Protein AF-A0AAN5D2H1-F1 (afdb_monomer_lite)

Radius of gyration: 11.51 Å; chains: 1; bounding box: 40×24×23 Å

pLDDT: mean 76.45, std 10.65, range [41.97, 88.44]

Sequence (63 aa):
MKGVFYSNTDLLRMADKYNLHGLLEHCLSKLKTTKDFKEIQESSIFGDLSPETVRLLFTRHLN

Organism: NCBI:txid1317129

Secondary structure (DSSP, 8-state):
-------HHHHHHHHHHTT-HHHHHHHHHH--SHHHHHHHHHSGGGGGS-HHHHHHHHHHH--

Structure (mmCIF, N/CA/C/O backbone):
data_AF-A0AAN5D2H1-F1
#
_entry.id   AF-A0AAN5D2H1-F1
#
loop_
_atom_site.group_PDB
_atom_site.id
_atom_site.type_symbol
_atom_site.label_atom_id
_atom_site.label_alt_id
_atom_site.label_comp_id
_atom_site.label_asym_id
_atom_site.label_entity_id
_atom_site.label_seq_id
_atom_site.pdbx_PDB_ins_code
_atom_site.Cartn_x
_atom_site.Cartn_y
_atom_site.Cartn_z
_atom_site.occupancy
_atom_site.B_iso_or_equiv
_atom_site.auth_seq_id
_atom_site.auth_comp_id
_atom_site.auth_asym_id
_atom_site.auth_atom_id
_atom_site.pdbx_PDB_model_num
ATOM 1 N N . MET A 1 1 ? 25.468 -17.293 -2.075 1.00 41.97 1 MET A N 1
ATOM 2 C CA . MET A 1 1 ? 24.654 -16.097 -2.385 1.00 41.97 1 MET A CA 1
ATOM 3 C C . MET A 1 1 ? 23.756 -15.849 -1.184 1.00 41.97 1 MET A C 1
ATOM 5 O O . MET A 1 1 ? 22.990 -16.739 -0.845 1.00 41.97 1 MET A O 1
ATOM 9 N N . LYS A 1 2 ? 23.931 -14.739 -0.452 1.00 44.59 2 LYS A N 1
ATOM 10 C CA . LYS A 1 2 ? 23.050 -14.413 0.681 1.00 44.59 2 LYS A CA 1
ATOM 11 C C . LYS A 1 2 ? 21.680 -14.071 0.097 1.00 44.59 2 LYS A C 1
ATOM 13 O O . LYS A 1 2 ? 21.574 -13.082 -0.620 1.00 44.59 2 LYS A O 1
ATOM 18 N N . GLY A 1 3 ? 20.681 -14.922 0.327 1.00 51.97 3 GLY A N 1
ATOM 19 C CA . GLY A 1 3 ? 19.302 -14.623 -0.042 1.00 51.97 3 GLY A CA 1
ATOM 20 C C . GLY A 1 3 ? 18.880 -13.364 0.699 1.00 51.97 3 GLY A C 1
ATOM 21 O O . GLY A 1 3 ? 18.842 -13.358 1.928 1.00 51.97 3 GLY A O 1
ATOM 22 N N . VAL A 1 4 ? 18.663 -12.277 -0.034 1.00 59.03 4 VAL A N 1
ATOM 23 C CA . VAL A 1 4 ? 18.089 -11.063 0.539 1.00 59.03 4 VAL A CA 1
ATOM 24 C C . VAL A 1 4 ? 16.631 -11.401 0.818 1.00 59.03 4 VAL A C 1
ATOM 26 O O . VAL A 1 4 ? 15.844 -11.590 -0.107 1.00 59.03 4 VAL A O 1
ATOM 29 N N . PHE A 1 5 ? 16.294 -11.584 2.091 1.00 56.88 5 PHE A N 1
ATOM 30 C CA . PHE A 1 5 ? 14.909 -11.735 2.510 1.00 56.88 5 PHE A CA 1
ATOM 31 C C . PHE A 1 5 ? 14.262 -10.356 2.424 1.00 56.88 5 PHE A C 1
ATOM 33 O O . PHE A 1 5 ? 14.562 -9.481 3.230 1.00 56.88 5 PHE A O 1
ATOM 40 N N . TYR A 1 6 ? 13.433 -10.152 1.403 1.00 63.75 6 TYR A N 1
ATOM 41 C CA . TYR A 1 6 ? 12.627 -8.945 1.279 1.00 63.75 6 TYR A CA 1
ATOM 42 C C . TYR A 1 6 ? 11.388 -9.090 2.153 1.00 63.75 6 TYR A C 1
ATOM 44 O O . TYR A 1 6 ? 10.655 -10.077 2.049 1.00 63.75 6 TYR A O 1
ATOM 52 N N . SER A 1 7 ? 11.159 -8.103 3.012 1.00 72.62 7 SER A N 1
ATOM 53 C CA . SER A 1 7 ? 9.943 -8.018 3.812 1.00 72.62 7 SER A CA 1
ATOM 54 C C . SER A 1 7 ? 8.748 -7.769 2.881 1.00 72.62 7 SER A C 1
ATOM 56 O O . SER A 1 7 ? 8.904 -7.219 1.788 1.00 72.62 7 SER A O 1
ATOM 58 N N . ASN A 1 8 ? 7.527 -8.132 3.291 1.00 73.62 8 ASN A N 1
ATOM 59 C CA . ASN A 1 8 ? 6.329 -7.853 2.477 1.00 73.62 8 ASN A CA 1
ATOM 60 C C . ASN A 1 8 ? 6.167 -6.346 2.182 1.00 73.62 8 ASN A C 1
ATOM 62 O O . ASN A 1 8 ? 5.655 -5.973 1.128 1.00 73.62 8 ASN A O 1
ATOM 66 N N . THR A 1 9 ? 6.650 -5.495 3.088 1.00 77.31 9 THR A N 1
ATOM 67 C CA . THR A 1 9 ? 6.744 -4.037 2.950 1.00 77.31 9 THR A CA 1
ATOM 68 C C . THR A 1 9 ? 7.726 -3.618 1.850 1.00 77.31 9 THR A C 1
ATOM 70 O O . THR A 1 9 ? 7.386 -2.800 0.997 1.00 77.31 9 THR A O 1
ATOM 73 N N . ASP A 1 10 ? 8.910 -4.227 1.788 1.00 81.25 10 ASP A N 1
ATOM 74 C CA . ASP A 1 10 ? 9.901 -3.956 0.738 1.00 81.25 10 ASP A CA 1
ATOM 75 C C . ASP A 1 10 ? 9.377 -4.353 -0.648 1.00 81.25 10 ASP A C 1
ATOM 77 O O . ASP A 1 10 ? 9.565 -3.628 -1.627 1.00 81.25 10 ASP A O 1
ATOM 81 N N . LEU A 1 11 ? 8.669 -5.485 -0.723 1.00 82.25 11 LEU A N 1
ATOM 82 C CA . LEU A 1 11 ? 8.005 -5.939 -1.945 1.00 82.25 11 LEU A CA 1
ATOM 83 C C . LEU A 1 11 ? 6.904 -4.970 -2.383 1.00 82.25 11 LEU A C 1
ATOM 85 O O . LEU A 1 11 ? 6.806 -4.680 -3.572 1.00 82.25 11 LEU A O 1
ATOM 89 N N . LEU A 1 12 ? 6.124 -4.430 -1.442 1.00 82.69 12 LEU A N 1
ATOM 90 C CA . LEU A 1 12 ? 5.098 -3.426 -1.722 1.00 82.69 12 LEU A CA 1
ATOM 91 C C . LEU A 1 12 ? 5.720 -2.137 -2.278 1.00 82.69 12 LEU A C 1
ATOM 93 O O . LEU A 1 12 ? 5.274 -1.633 -3.305 1.00 82.69 12 LEU A O 1
ATOM 97 N N . ARG A 1 13 ? 6.795 -1.647 -1.648 1.00 84.25 13 ARG A N 1
ATOM 98 C CA . ARG A 1 13 ? 7.532 -0.464 -2.112 1.00 84.25 13 ARG A CA 1
ATOM 99 C C . ARG A 1 13 ? 8.098 -0.665 -3.516 1.00 84.25 13 ARG A C 1
ATOM 101 O O . ARG A 1 13 ? 8.042 0.239 -4.341 1.00 84.25 13 ARG A O 1
ATOM 108 N N . MET A 1 14 ? 8.664 -1.837 -3.794 1.00 84.31 14 MET A N 1
ATOM 109 C CA . MET A 1 14 ? 9.176 -2.172 -5.125 1.00 84.31 14 MET A CA 1
ATOM 110 C C . MET A 1 14 ? 8.040 -2.278 -6.143 1.00 84.31 14 MET A C 1
ATOM 112 O O . MET A 1 14 ? 8.173 -1.779 -7.258 1.00 84.31 14 MET A O 1
ATOM 116 N N . ALA A 1 15 ? 6.922 -2.897 -5.764 1.00 87.44 15 ALA A N 1
ATOM 117 C CA . ALA A 1 15 ? 5.766 -3.033 -6.634 1.00 87.44 15 ALA A CA 1
ATOM 118 C C . ALA A 1 15 ? 5.201 -1.670 -7.041 1.00 87.44 15 ALA A C 1
ATOM 120 O O . ALA A 1 15 ? 4.945 -1.457 -8.223 1.00 87.44 15 ALA A O 1
ATOM 121 N N . ASP A 1 16 ? 5.091 -0.746 -6.087 1.00 86.31 16 ASP A N 1
ATOM 122 C CA . ASP A 1 16 ? 4.689 0.638 -6.331 1.00 86.31 16 ASP A CA 1
ATOM 123 C C . ASP A 1 16 ? 5.717 1.374 -7.207 1.00 86.31 16 ASP A C 1
ATOM 125 O O . ASP A 1 16 ? 5.390 1.865 -8.284 1.00 86.31 16 ASP A O 1
ATOM 129 N N . LYS A 1 17 ? 7.000 1.344 -6.823 1.00 87.44 17 LYS A N 1
ATOM 130 C CA . LYS A 1 17 ? 8.082 2.042 -7.538 1.00 87.44 17 LYS A CA 1
ATOM 131 C C . LYS A 1 17 ? 8.241 1.610 -8.999 1.00 87.44 17 LYS A C 1
ATOM 133 O O . LYS A 1 17 ? 8.605 2.429 -9.841 1.00 87.44 17 LYS A O 1
ATOM 138 N N . TYR A 1 18 ? 8.021 0.331 -9.296 1.00 88.44 18 TYR A N 1
ATOM 139 C CA . TYR A 1 18 ? 8.159 -0.232 -10.641 1.00 88.44 18 TYR A CA 1
ATOM 140 C C . TYR A 1 18 ? 6.810 -0.458 -11.347 1.00 88.44 18 TYR A C 1
ATOM 142 O O . TYR A 1 18 ? 6.791 -1.076 -12.410 1.00 88.44 18 TYR A O 1
ATOM 150 N N . ASN A 1 19 ? 5.692 0.031 -10.792 1.00 84.06 19 ASN A N 1
ATOM 151 C CA . ASN A 1 19 ? 4.335 -0.152 -11.331 1.00 84.06 19 ASN A CA 1
ATOM 152 C C . ASN A 1 19 ? 3.959 -1.623 -11.611 1.00 84.06 19 ASN A C 1
ATOM 154 O O . ASN A 1 19 ? 3.213 -1.939 -12.546 1.00 84.06 19 ASN A O 1
ATOM 158 N N . LEU A 1 20 ? 4.467 -2.548 -10.792 1.00 87.38 20 LEU A N 1
ATOM 159 C CA . LEU A 1 20 ? 4.223 -3.984 -10.915 1.00 87.38 20 LEU A CA 1
ATOM 160 C C . LEU A 1 20 ? 2.858 -4.334 -10.323 1.00 87.38 20 LEU A C 1
ATOM 162 O O . LEU A 1 20 ? 2.761 -4.857 -9.214 1.00 87.38 20 LEU A O 1
ATOM 166 N N . HIS A 1 21 ? 1.803 -4.085 -11.092 1.00 84.38 21 HIS A N 1
ATOM 167 C CA . HIS A 1 21 ? 0.417 -4.292 -10.667 1.00 84.38 21 HIS A CA 1
ATOM 168 C C . HIS A 1 21 ? 0.153 -5.691 -10.095 1.00 84.38 21 HIS A C 1
ATOM 170 O O . HIS A 1 21 ? -0.439 -5.804 -9.029 1.00 84.38 21 HIS A O 1
ATOM 176 N N . GLY A 1 22 ? 0.650 -6.757 -10.732 1.00 85.56 22 GLY A N 1
ATOM 177 C CA . GLY A 1 22 ? 0.440 -8.122 -10.229 1.00 85.56 22 GLY A CA 1
ATOM 178 C C . GLY A 1 22 ? 1.112 -8.386 -8.876 1.00 85.56 22 GLY A C 1
ATOM 179 O O . GLY A 1 22 ? 0.560 -9.091 -8.031 1.00 85.56 22 GLY A O 1
ATOM 180 N N . LEU A 1 23 ? 2.285 -7.789 -8.638 1.00 84.19 23 LEU A N 1
ATOM 181 C CA . LEU A 1 23 ? 2.977 -7.902 -7.353 1.00 84.19 23 LEU A CA 1
ATOM 182 C C . LEU A 1 23 ? 2.290 -7.042 -6.287 1.00 84.19 23 LEU A C 1
ATOM 184 O O . LEU A 1 23 ? 2.123 -7.493 -5.155 1.00 84.19 23 LEU A O 1
ATOM 188 N N . LEU A 1 24 ? 1.842 -5.843 -6.670 1.00 83.88 24 LEU A N 1
ATOM 189 C CA . LEU A 1 24 ? 1.079 -4.944 -5.814 1.00 83.88 24 LEU A CA 1
ATOM 190 C C . LEU A 1 24 ? -0.208 -5.629 -5.346 1.00 83.88 24 LEU A C 1
ATOM 192 O O . LEU A 1 24 ? -0.463 -5.700 -4.150 1.00 83.88 24 LEU A O 1
ATOM 196 N N . GLU A 1 25 ? -0.980 -6.215 -6.262 1.00 84.50 25 GLU A N 1
ATOM 197 C CA . GLU A 1 25 ? -2.194 -6.962 -5.933 1.00 84.50 25 GLU A CA 1
ATOM 198 C C . GLU A 1 25 ? -1.918 -8.174 -5.047 1.00 84.50 25 GLU A C 1
ATOM 200 O O . GLU A 1 25 ? -2.677 -8.427 -4.112 1.00 84.50 25 GLU A O 1
ATOM 205 N N . HIS A 1 26 ? -0.830 -8.907 -5.294 1.00 84.44 26 HIS A N 1
ATOM 206 C CA . HIS A 1 26 ? -0.452 -10.036 -4.450 1.00 84.44 26 HIS A CA 1
ATOM 207 C C . HIS A 1 26 ? -0.118 -9.593 -3.017 1.00 84.44 26 HIS A C 1
ATOM 209 O O . HIS A 1 26 ? -0.581 -10.211 -2.055 1.00 84.44 26 HIS A O 1
ATOM 215 N N . CYS A 1 27 ? 0.636 -8.500 -2.864 1.00 81.38 27 CYS A N 1
ATOM 216 C CA . CYS A 1 27 ? 0.921 -7.896 -1.564 1.00 81.38 27 CYS A CA 1
ATOM 217 C C . CYS A 1 27 ? -0.366 -7.395 -0.897 1.00 81.38 27 CYS A C 1
ATOM 219 O O . CYS A 1 27 ? -0.651 -7.782 0.232 1.00 81.38 27 CYS A O 1
ATOM 221 N N . LEU A 1 28 ? -1.199 -6.629 -1.605 1.00 78.69 28 LEU A N 1
ATOM 222 C CA . LEU A 1 28 ? -2.489 -6.144 -1.104 1.00 78.69 28 LEU A CA 1
ATOM 223 C C . LEU A 1 28 ? -3.429 -7.290 -0.703 1.00 78.69 28 LEU A C 1
ATOM 225 O O . LEU A 1 28 ? -4.140 -7.186 0.288 1.00 78.69 28 LEU A O 1
ATOM 229 N N . SER A 1 29 ? -3.415 -8.412 -1.425 1.00 81.44 29 SER A N 1
ATOM 230 C CA . SER A 1 29 ? -4.218 -9.592 -1.088 1.00 81.44 29 SER A CA 1
ATOM 231 C C . SER A 1 29 ? -3.727 -10.322 0.166 1.00 81.44 29 SER A C 1
ATOM 233 O O . SER A 1 29 ? -4.502 -11.084 0.752 1.00 81.44 29 SER A O 1
ATOM 235 N N . LYS A 1 30 ? -2.462 -10.149 0.564 1.00 79.50 30 LYS A N 1
ATOM 236 C CA . LYS A 1 30 ? -1.941 -10.657 1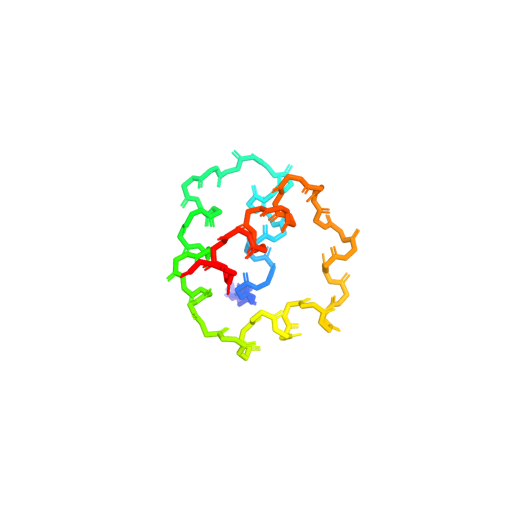.842 1.00 79.50 30 LYS A CA 1
ATOM 237 C C . LYS A 1 30 ? -2.299 -9.739 3.009 1.00 79.50 30 LYS A C 1
ATOM 239 O O . LYS A 1 30 ? -2.523 -10.233 4.107 1.00 79.50 30 LYS A O 1
ATOM 244 N N . LEU A 1 31 ? -2.408 -8.438 2.755 1.00 74.69 31 LEU A N 1
ATOM 245 C CA . LEU A 1 31 ? -2.731 -7.394 3.730 1.00 74.69 31 LEU A CA 1
ATOM 246 C C . LEU A 1 31 ? -4.242 -7.327 3.994 1.00 74.69 31 LEU A C 1
ATOM 248 O O . LEU A 1 31 ? -4.888 -6.320 3.733 1.00 74.69 31 LEU A O 1
ATOM 252 N N . LYS A 1 32 ? -4.832 -8.433 4.457 1.00 69.81 32 LYS A N 1
ATOM 253 C CA . LYS A 1 32 ? -6.267 -8.499 4.794 1.00 69.81 32 LYS A CA 1
ATOM 254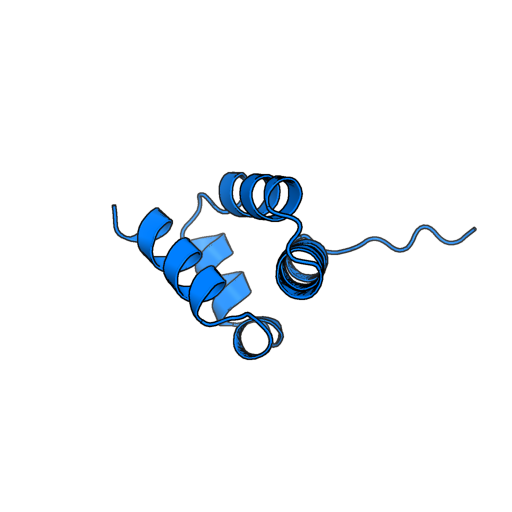 C C . LYS A 1 32 ? -6.555 -8.106 6.239 1.00 69.81 32 LYS A C 1
ATOM 256 O O . LYS A 1 32 ? -7.707 -7.849 6.583 1.00 69.81 32 LYS A O 1
ATOM 261 N N . THR A 1 33 ? -5.541 -8.069 7.099 1.00 72.12 33 THR A N 1
ATOM 262 C CA . THR A 1 33 ? -5.731 -7.837 8.532 1.00 72.12 33 THR A CA 1
ATOM 263 C C . THR A 1 33 ? -5.492 -6.375 8.875 1.00 72.12 33 THR A C 1
ATOM 265 O O . THR A 1 33 ? -4.509 -5.776 8.456 1.00 72.12 33 THR A O 1
ATOM 268 N N . THR A 1 34 ? -6.343 -5.800 9.724 1.00 69.94 34 THR A N 1
ATOM 269 C CA . THR A 1 34 ? -6.171 -4.431 10.249 1.00 69.94 34 THR A CA 1
ATOM 270 C C . THR A 1 34 ? -4.841 -4.223 10.984 1.00 69.94 34 THR A C 1
ATOM 272 O O . THR A 1 34 ? -4.357 -3.096 11.079 1.00 69.94 34 THR A O 1
ATOM 275 N N . LYS A 1 35 ? -4.234 -5.307 11.485 1.00 74.81 35 LYS A N 1
ATOM 276 C CA . LYS A 1 35 ? -2.881 -5.306 12.055 1.00 74.81 35 LYS A CA 1
ATOM 277 C C . LYS A 1 35 ? -1.812 -5.029 11.001 1.00 74.81 35 LYS A C 1
ATOM 279 O O . LYS A 1 35 ? -0.975 -4.169 11.2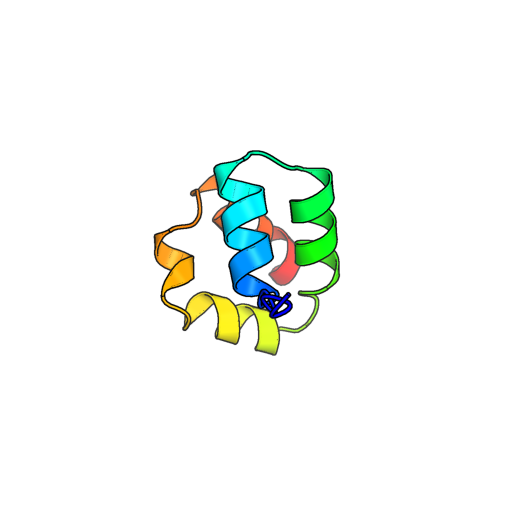36 1.00 74.81 35 LYS A O 1
ATOM 284 N N . ASP A 1 36 ? -1.895 -5.678 9.842 1.00 74.62 36 ASP A N 1
ATOM 285 C CA . ASP A 1 36 ? -0.920 -5.512 8.759 1.00 74.62 36 ASP A CA 1
ATOM 286 C C . ASP A 1 36 ? -0.969 -4.085 8.193 1.00 74.62 36 ASP A C 1
ATOM 288 O O . ASP A 1 36 ? 0.060 -3.490 7.882 1.00 74.62 36 ASP A O 1
ATOM 292 N N . PHE A 1 37 ? -2.170 -3.499 8.119 1.00 75.75 37 PHE A N 1
ATOM 293 C CA . PHE A 1 37 ? -2.334 -2.100 7.730 1.00 75.75 37 PHE A CA 1
ATOM 294 C C . PHE A 1 37 ? -1.665 -1.141 8.712 1.00 75.75 37 PHE A C 1
ATOM 296 O O . PHE A 1 37 ? -0.935 -0.250 8.285 1.00 75.75 37 PHE A O 1
ATOM 303 N N . LYS A 1 38 ? -1.881 -1.330 10.021 1.00 77.31 38 LYS A N 1
ATOM 304 C CA . LYS A 1 38 ? -1.186 -0.536 11.043 1.00 77.31 38 LYS A CA 1
ATOM 305 C C . LYS A 1 38 ? 0.322 -0.699 10.945 1.00 77.31 38 LYS A C 1
ATOM 307 O O . LYS A 1 38 ? 1.024 0.296 11.022 1.00 77.31 38 LYS A O 1
ATOM 312 N N . GLU A 1 39 ? 0.800 -1.916 10.717 1.00 79.75 39 GLU A N 1
ATOM 313 C CA . GLU A 1 39 ? 2.227 -2.199 10.580 1.00 79.75 39 GLU A CA 1
ATOM 314 C C . GLU A 1 39 ? 2.837 -1.456 9.383 1.00 79.75 39 GLU A C 1
ATOM 316 O O . GLU A 1 39 ? 3.896 -0.845 9.502 1.00 79.75 39 GLU A O 1
ATOM 321 N N . ILE A 1 40 ? 2.133 -1.412 8.246 1.00 77.50 40 ILE A N 1
ATOM 322 C CA . ILE A 1 40 ? 2.546 -0.609 7.089 1.00 77.50 40 ILE A CA 1
ATOM 323 C C . ILE A 1 40 ? 2.482 0.880 7.408 1.00 77.50 40 ILE A C 1
ATOM 325 O O . ILE A 1 40 ? 3.438 1.588 7.109 1.00 77.50 40 ILE A O 1
ATOM 329 N N . GLN A 1 41 ? 1.393 1.356 8.011 1.00 77.69 41 GLN A N 1
ATOM 330 C CA . GLN A 1 41 ? 1.207 2.768 8.346 1.00 77.69 41 GLN A CA 1
ATOM 331 C C . GLN A 1 41 ? 2.267 3.274 9.340 1.00 77.69 41 GLN A C 1
ATOM 333 O O . GLN A 1 41 ? 2.710 4.415 9.244 1.00 77.69 41 GLN A O 1
ATOM 338 N N . GLU A 1 42 ? 2.673 2.432 10.290 1.00 79.00 42 GLU A N 1
ATOM 339 C CA . GLU A 1 42 ? 3.724 2.713 11.274 1.00 79.00 42 GLU A CA 1
ATOM 340 C C . GLU A 1 42 ? 5.134 2.527 10.692 1.00 79.00 42 GLU A C 1
ATOM 342 O O . GLU A 1 42 ? 6.109 3.034 11.250 1.00 79.00 42 GLU A O 1
ATOM 347 N N . SER A 1 43 ? 5.268 1.839 9.556 1.00 79.00 43 SER A N 1
ATOM 348 C CA . SER A 1 43 ? 6.553 1.664 8.886 1.00 79.00 43 SER A CA 1
ATOM 349 C C . SER A 1 43 ? 6.961 2.902 8.079 1.00 79.00 43 SER A C 1
ATOM 351 O O . SER A 1 43 ? 6.145 3.563 7.432 1.00 79.00 43 SER A O 1
ATOM 353 N N . SER A 1 44 ? 8.269 3.178 8.022 1.00 75.44 44 SER A N 1
ATOM 354 C CA . SER A 1 44 ? 8.809 4.303 7.242 1.00 75.44 44 SER A CA 1
AT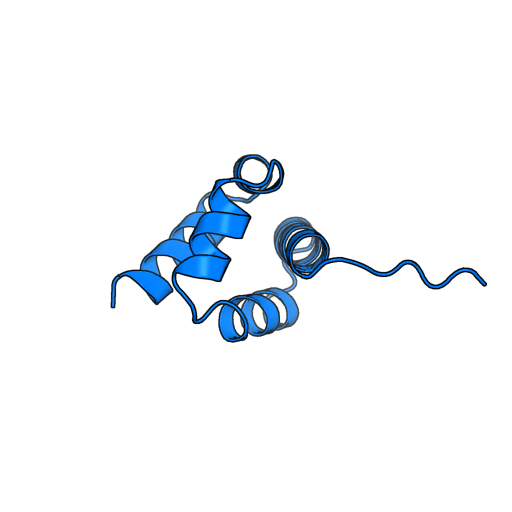OM 355 C C . SER A 1 44 ? 8.529 4.222 5.739 1.00 75.44 44 SER A C 1
ATOM 357 O O . SER A 1 44 ? 8.668 5.233 5.059 1.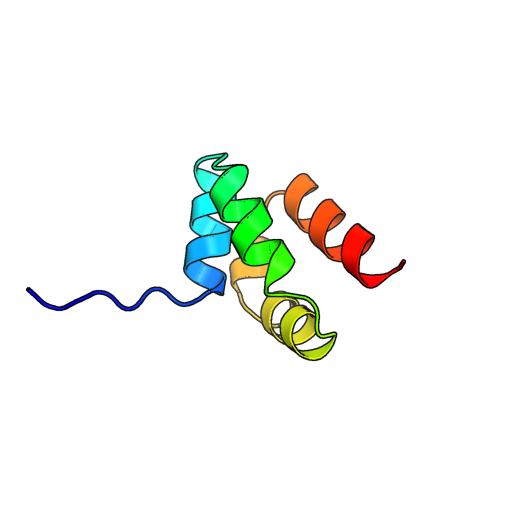00 75.44 44 SER A O 1
ATOM 359 N N . ILE A 1 45 ? 8.118 3.063 5.208 1.00 75.88 45 ILE A N 1
ATOM 360 C CA . ILE A 1 45 ? 7.795 2.935 3.783 1.00 75.88 45 ILE A CA 1
ATOM 361 C C . ILE A 1 45 ? 6.463 3.590 3.413 1.00 75.88 45 ILE A C 1
ATOM 363 O O . ILE A 1 45 ? 6.258 3.864 2.239 1.00 75.88 45 ILE A O 1
ATOM 367 N N . PHE A 1 46 ? 5.565 3.867 4.368 1.00 76.38 46 PHE A N 1
ATOM 368 C CA . PHE A 1 46 ? 4.262 4.464 4.059 1.00 76.38 46 PHE A CA 1
ATOM 369 C C . PHE A 1 46 ? 4.394 5.835 3.388 1.00 76.38 46 PHE A C 1
ATOM 371 O O . PHE A 1 46 ? 3.642 6.146 2.471 1.00 76.38 46 PHE A O 1
ATOM 378 N N . GLY A 1 47 ? 5.391 6.626 3.798 1.00 77.19 47 GLY A N 1
ATOM 379 C CA . GLY A 1 47 ? 5.705 7.911 3.167 1.00 77.19 47 GLY A CA 1
ATOM 380 C C . GLY A 1 47 ? 6.380 7.790 1.796 1.00 77.19 47 GLY A C 1
ATOM 381 O O . GLY A 1 47 ? 6.396 8.761 1.048 1.00 77.19 47 GLY A O 1
ATOM 382 N N . ASP A 1 48 ? 6.915 6.611 1.466 1.00 81.25 48 ASP A N 1
ATOM 383 C CA . ASP A 1 48 ? 7.549 6.313 0.177 1.00 81.25 48 ASP A CA 1
ATOM 384 C C . ASP A 1 48 ? 6.554 5.756 -0.862 1.00 81.25 48 ASP A C 1
ATOM 386 O O . ASP A 1 48 ? 6.931 5.588 -2.023 1.00 81.25 48 ASP A O 1
ATOM 390 N N . LEU A 1 49 ? 5.318 5.431 -0.462 1.00 82.69 49 LEU A N 1
ATOM 391 C CA . LEU A 1 49 ? 4.288 4.905 -1.359 1.00 82.69 49 LEU A CA 1
ATOM 392 C C . LEU A 1 49 ? 3.601 6.030 -2.132 1.00 82.69 49 LEU A C 1
ATOM 394 O O . LEU A 1 49 ? 3.327 7.109 -1.602 1.00 82.69 49 LEU A O 1
ATOM 398 N N . SER A 1 50 ? 3.244 5.745 -3.382 1.00 85.50 50 SER A N 1
ATOM 399 C CA . SER A 1 50 ? 2.438 6.658 -4.179 1.00 85.50 50 SER A CA 1
ATOM 400 C C . SER A 1 50 ? 1.053 6.901 -3.547 1.00 85.50 50 SER A C 1
ATOM 402 O O . SER A 1 50 ? 0.477 6.007 -2.910 1.00 85.50 50 SER A O 1
ATOM 404 N N . PRO A 1 51 ? 0.450 8.087 -3.771 1.00 82.94 51 PRO A N 1
ATOM 405 C CA . PRO A 1 51 ? -0.904 8.384 -3.303 1.00 82.94 51 PRO A CA 1
ATOM 406 C C . PRO A 1 51 ? -1.939 7.363 -3.790 1.00 82.94 51 PRO A C 1
ATOM 408 O O . PRO A 1 51 ? -2.923 7.091 -3.104 1.00 82.94 51 PRO A O 1
ATOM 411 N N . GLU A 1 52 ? -1.719 6.782 -4.971 1.00 83.94 52 GLU A N 1
ATOM 412 C CA . GLU A 1 52 ? -2.600 5.781 -5.562 1.00 83.94 52 GLU A CA 1
ATOM 413 C C . GLU A 1 52 ? -2.552 4.454 -4.796 1.00 83.94 52 GLU A C 1
ATOM 415 O O . GLU A 1 52 ? -3.601 3.909 -4.443 1.00 83.94 52 GLU A O 1
ATOM 420 N N . THR A 1 53 ? -1.356 3.982 -4.442 1.00 83.31 53 THR A N 1
ATOM 421 C CA . THR A 1 53 ? -1.187 2.774 -3.621 1.00 83.31 53 THR A CA 1
ATOM 422 C C . THR A 1 53 ? -1.730 2.966 -2.211 1.00 83.31 53 THR A C 1
ATOM 424 O O . THR A 1 53 ? -2.409 2.082 -1.685 1.00 83.31 53 THR A O 1
ATOM 427 N N . VAL A 1 54 ? -1.524 4.145 -1.618 1.00 83.44 54 VAL A N 1
ATOM 428 C CA . VAL A 1 54 ? -2.139 4.503 -0.333 1.00 83.44 54 VAL A CA 1
ATOM 429 C C . VAL A 1 54 ? -3.667 4.453 -0.441 1.00 83.44 54 VAL A C 1
ATOM 431 O O . VAL A 1 54 ? -4.328 3.825 0.387 1.00 83.44 54 VAL A O 1
ATOM 434 N N . ARG A 1 55 ? -4.249 5.022 -1.503 1.00 84.44 55 ARG A N 1
ATOM 435 C CA . ARG A 1 55 ? -5.698 4.963 -1.746 1.00 84.44 55 ARG A CA 1
ATOM 436 C C . ARG A 1 55 ? -6.207 3.525 -1.870 1.00 84.44 55 ARG A C 1
ATOM 438 O O . ARG A 1 55 ? -7.263 3.212 -1.318 1.00 84.44 55 ARG A O 1
ATOM 445 N N . LEU A 1 56 ? -5.482 2.651 -2.570 1.00 83.19 56 LEU A N 1
ATOM 446 C CA . LEU A 1 56 ? -5.835 1.233 -2.716 1.00 83.19 56 LEU A CA 1
ATOM 447 C C . LEU A 1 56 ? -5.800 0.484 -1.379 1.00 83.19 56 LEU A C 1
ATOM 449 O O . LEU A 1 56 ? -6.718 -0.291 -1.103 1.00 83.19 56 LEU A O 1
ATOM 453 N N . LEU A 1 57 ? -4.796 0.751 -0.538 1.00 78.88 57 LEU A N 1
ATOM 454 C CA . LEU A 1 57 ? -4.708 0.209 0.822 1.00 78.88 57 LEU A CA 1
ATOM 455 C C . LEU A 1 57 ? -5.927 0.608 1.666 1.00 78.88 57 LEU A C 1
ATOM 457 O O . LEU A 1 57 ? -6.564 -0.259 2.262 1.00 78.88 57 LEU A O 1
ATOM 461 N N . PHE A 1 58 ? -6.303 1.892 1.666 1.00 77.12 58 PHE A N 1
ATOM 462 C CA . PHE A 1 58 ? -7.477 2.371 2.409 1.00 77.12 58 PHE A CA 1
ATOM 463 C C . PHE A 1 58 ? -8.798 1.817 1.858 1.00 77.12 58 PHE A C 1
ATOM 465 O O . PHE A 1 58 ? -9.669 1.421 2.628 1.00 77.12 58 PHE A O 1
ATOM 472 N N . THR A 1 59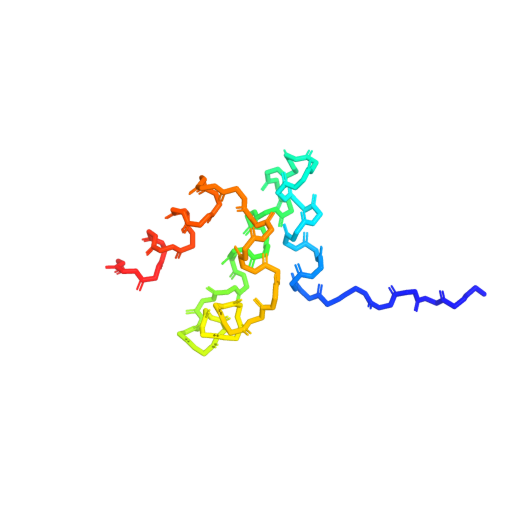 ? -8.947 1.745 0.531 1.00 80.94 59 THR A N 1
ATOM 473 C CA . THR A 1 59 ? -10.187 1.278 -0.121 1.00 80.94 59 THR A CA 1
ATOM 474 C C . THR A 1 59 ? -10.495 -0.182 0.214 1.00 80.94 59 THR A C 1
ATOM 476 O O . THR A 1 59 ? -11.659 -0.536 0.382 1.00 80.94 59 THR A O 1
ATOM 479 N N . ARG A 1 60 ? -9.461 -1.027 0.330 1.00 70.56 60 ARG A N 1
ATOM 480 C CA . ARG A 1 60 ? -9.607 -2.448 0.684 1.00 70.56 60 ARG A CA 1
ATOM 481 C C . ARG A 1 60 ? -9.840 -2.708 2.173 1.00 70.56 60 ARG A C 1
ATOM 483 O O . ARG A 1 60 ? -10.286 -3.799 2.501 1.00 70.56 60 ARG A O 1
ATOM 490 N N . HIS A 1 61 ? -9.526 -1.753 3.048 1.00 63.81 61 HIS A N 1
ATOM 491 C CA . HIS A 1 61 ? -9.684 -1.901 4.499 1.00 63.81 61 HIS A CA 1
ATOM 492 C C . HIS A 1 61 ? -10.928 -1.215 5.081 1.00 63.81 61 HIS A C 1
ATOM 494 O O . HIS A 1 61 ? -11.290 -1.512 6.218 1.00 63.81 61 HIS A O 1
ATOM 500 N N . LEU A 1 62 ? -11.562 -0.301 4.338 1.00 54.62 62 LEU A N 1
ATOM 501 C CA . LEU A 1 62 ? -12.770 0.430 4.752 1.00 54.62 62 LEU A CA 1
ATOM 502 C C . LEU A 1 62 ? -14.079 -0.101 4.125 1.00 54.62 62 LEU A C 1
ATOM 504 O O . LEU A 1 62 ? -15.138 0.444 4.431 1.00 54.62 62 LEU A O 1
ATOM 508 N N . ASN A 1 63 ? -14.019 -1.139 3.281 1.00 47.25 63 ASN A N 1
ATOM 509 C CA . ASN A 1 63 ? -15.173 -1.929 2.813 1.00 47.25 63 ASN A CA 1
ATOM 510 C C . ASN A 1 63 ? -15.120 -3.331 3.416 1.00 47.25 63 ASN A C 1
ATOM 512 O O . ASN A 1 63 ? -16.203 -3.874 3.719 1.00 47.25 63 ASN A O 1
#

Foldseek 3Di:
DPPPDQDLLNQCLVCQVVVVVVSVVVSLVVCQDPVSLVVNVPDPCVVSGDPVSVVVNVVNHVD